Protein AF-A0A9E1IS48-F1 (afdb_monomer)

Mean predicted aligned error: 17.87 Å

Foldseek 3Di:
DDDDDDDDDDPPPPPDDDDDDDPVVVCVVPPPDPPPPPPCDPPNDDDDDDPVRDPDDPVPDDPVLVVVCVVCVVVVHHDDDDDD

Radius of gyration: 27.85 Å; Cα contacts (8 Å, |Δi|>4): 13; chains: 1; bounding box: 50×60×55 Å

Sequence (84 aa):
MKKLGKKSPAEKGDNKRSEGGAKGWLKRLFSSAPKQTTAHRNGDEPLVFSRSEHPISRRQMSRNAVKVLNRLNQAGYESFLVGG

Solvent-accessible surface area (backbone atoms only — not comparable to full-atom values): 6134 Å² total; per-residue (Å²): 134,88,85,83,81,86,81,78,80,82,87,78,80,80,82,72,83,85,82,86,69,97,56,69,61,58,56,62,71,71,46,79,66,78,74,76,72,72,78,65,54,99,79,68,67,83,87,80,74,54,82,88,70,43,94,71,55,78,86,80,47,57,71,66,58,55,51,52,44,52,51,38,44,74,72,74,39,92,68,81,88,75,86,134

Secondary structure (DSSP, 8-state):
-------PPP----------SSSHHHHHHS-----------TT-S-----TTT-S--GGGS-HHHHHHHHHHHHTT--------

Structure (mmCIF, N/CA/C/O backbone):
data_AF-A0A9E1IS48-F1
#
_entry.id   AF-A0A9E1IS48-F1
#
loop_
_atom_site.group_PDB
_atom_site.id
_atom_site.type_symbol
_atom_site.label_atom_id
_atom_site.label_alt_id
_atom_site.label_comp_id
_atom_site.label_asym_id
_atom_site.label_entity_id
_atom_site.label_seq_id
_atom_site.pdbx_PDB_ins_code
_atom_site.Cartn_x
_atom_site.Cartn_y
_atom_site.Cartn_z
_atom_site.occupancy
_atom_site.B_iso_or_equiv
_atom_site.auth_seq_id
_atom_site.auth_comp_id
_atom_site.auth_asym_id
_atom_site.auth_atom_id
_atom_site.pdbx_PDB_model_num
ATOM 1 N N . MET A 1 1 ? 28.942 47.319 -20.365 1.00 48.19 1 MET A N 1
ATOM 2 C CA . MET A 1 1 ? 30.112 47.509 -19.478 1.00 48.19 1 MET A CA 1
ATOM 3 C C . MET A 1 1 ? 29.760 47.144 -18.042 1.00 48.19 1 MET A C 1
ATOM 5 O O . MET A 1 1 ? 28.621 47.311 -17.631 1.00 48.19 1 MET A O 1
ATOM 9 N N . LYS A 1 2 ? 30.740 46.588 -17.325 1.00 51.81 2 LYS A N 1
ATOM 10 C CA . LYS A 1 2 ? 30.648 45.976 -15.993 1.00 51.81 2 LYS A CA 1
ATOM 11 C C . LYS A 1 2 ? 30.287 47.017 -14.923 1.00 51.81 2 LYS A C 1
ATOM 13 O O . LYS A 1 2 ? 31.013 47.996 -14.783 1.00 51.81 2 LYS A O 1
ATOM 18 N N . LYS A 1 3 ? 29.251 46.775 -14.112 1.00 51.88 3 LYS A N 1
ATOM 19 C CA . LYS A 1 3 ? 29.173 47.366 -12.767 1.00 51.88 3 LYS A CA 1
ATOM 20 C C . LYS A 1 3 ? 29.468 46.294 -11.725 1.00 51.88 3 LYS A C 1
ATOM 22 O O . LYS A 1 3 ? 28.683 45.391 -11.464 1.00 51.88 3 LYS A O 1
ATOM 27 N N . LEU A 1 4 ? 30.694 46.418 -11.232 1.00 57.44 4 LEU A N 1
ATOM 28 C CA . LEU A 1 4 ? 31.310 45.758 -10.094 1.00 57.44 4 LEU A CA 1
ATOM 29 C C . LEU A 1 4 ? 30.641 46.199 -8.783 1.00 57.44 4 LEU A C 1
ATOM 31 O O . LEU A 1 4 ? 30.163 47.328 -8.688 1.00 57.44 4 LEU A O 1
ATOM 35 N N . GLY A 1 5 ? 30.731 45.345 -7.760 1.00 50.09 5 GLY A N 1
ATOM 36 C CA . GLY A 1 5 ? 30.710 45.785 -6.360 1.00 50.09 5 GLY A CA 1
ATOM 37 C C . GLY A 1 5 ? 29.670 45.114 -5.469 1.00 50.09 5 GLY A C 1
ATOM 38 O O . GLY A 1 5 ? 28.767 45.778 -4.970 1.00 50.09 5 GLY A O 1
ATOM 39 N N . LYS A 1 6 ? 29.823 43.808 -5.217 1.00 54.44 6 LYS A N 1
ATOM 40 C CA . LYS A 1 6 ? 29.174 43.129 -4.087 1.00 54.44 6 LYS A CA 1
ATOM 41 C C . LYS A 1 6 ? 29.729 43.729 -2.785 1.00 54.44 6 LYS A C 1
ATOM 43 O O . LYS A 1 6 ? 30.929 43.633 -2.546 1.00 54.44 6 LYS A O 1
ATOM 48 N N . LYS A 1 7 ? 28.887 44.357 -1.958 1.00 52.62 7 LYS A N 1
ATOM 49 C CA . LYS A 1 7 ? 29.241 44.706 -0.572 1.00 52.62 7 LYS A CA 1
ATOM 50 C C . LYS A 1 7 ? 29.017 43.475 0.304 1.00 52.62 7 LYS A C 1
ATOM 52 O O . LYS A 1 7 ? 27.876 43.100 0.552 1.00 52.62 7 LYS A O 1
ATOM 57 N N . SER A 1 8 ? 30.106 42.856 0.743 1.00 59.84 8 SER A N 1
ATOM 58 C CA . SER A 1 8 ? 30.113 41.857 1.813 1.00 59.84 8 SER A CA 1
ATOM 59 C C . SER A 1 8 ? 29.775 42.533 3.147 1.00 59.84 8 SER A C 1
ATOM 61 O O . SER A 1 8 ? 30.441 43.513 3.490 1.00 59.84 8 SER A O 1
ATOM 63 N N . PRO A 1 9 ? 28.781 42.067 3.920 1.00 53.69 9 PRO A N 1
ATOM 64 C CA . PRO A 1 9 ? 28.656 42.472 5.309 1.00 53.69 9 PRO A CA 1
ATOM 65 C C . PRO A 1 9 ? 29.672 41.711 6.166 1.00 53.69 9 PRO A C 1
ATOM 67 O O . PRO A 1 9 ? 29.939 40.529 5.963 1.00 53.69 9 PRO A O 1
ATOM 70 N N . ALA A 1 10 ? 30.265 42.458 7.090 1.00 53.50 10 ALA A N 1
ATOM 71 C CA . ALA A 1 10 ? 31.375 42.086 7.942 1.00 53.50 10 ALA A CA 1
ATOM 72 C C . ALA A 1 10 ? 31.096 40.841 8.798 1.00 53.50 10 ALA A C 1
ATOM 74 O O . ALA A 1 10 ? 30.187 40.828 9.628 1.00 53.50 10 ALA A O 1
ATOM 75 N N . GLU A 1 11 ? 31.954 39.836 8.651 1.00 47.81 11 GLU A N 1
ATOM 76 C CA . GLU A 1 11 ? 32.122 38.761 9.620 1.00 47.81 11 GLU A CA 1
ATOM 77 C C . GLU A 1 11 ? 32.907 39.320 10.814 1.00 47.81 11 GLU A C 1
ATOM 79 O O . GLU A 1 11 ? 34.136 39.367 10.830 1.00 47.81 11 GLU A O 1
ATOM 84 N N . LYS A 1 12 ? 32.178 39.832 11.809 1.00 41.19 12 LYS A N 1
ATOM 85 C CA . LYS A 1 12 ? 32.747 40.206 13.104 1.00 41.19 12 LYS A CA 1
ATOM 86 C C . LYS A 1 12 ? 32.745 38.963 13.992 1.00 41.19 12 LYS A C 1
ATOM 88 O O . LYS A 1 12 ? 31.815 38.727 14.756 1.00 41.19 12 LYS A O 1
ATOM 93 N N . GLY A 1 13 ? 33.767 38.128 13.823 1.00 42.47 13 GLY A N 1
ATOM 94 C CA . GLY A 1 13 ? 34.045 37.003 14.710 1.00 42.47 13 GLY A CA 1
ATOM 95 C C . GLY A 1 13 ? 34.557 37.509 16.057 1.00 42.47 13 GLY A C 1
ATOM 96 O O . GLY A 1 13 ? 35.762 37.655 16.254 1.00 42.47 13 GLY A O 1
ATOM 97 N N . ASP A 1 14 ? 33.640 37.798 16.980 1.00 46.03 14 ASP A N 1
ATOM 98 C CA . ASP A 1 14 ? 33.943 38.093 18.380 1.00 46.03 14 ASP A CA 1
ATOM 99 C C . ASP A 1 14 ? 34.513 36.834 19.067 1.00 46.03 14 ASP A C 1
ATOM 101 O O . ASP A 1 14 ? 33.794 36.048 19.682 1.00 46.03 14 ASP A O 1
ATOM 105 N N . ASN A 1 15 ? 35.831 36.622 18.980 1.00 60.78 15 ASN A N 1
ATOM 106 C CA . ASN A 1 15 ? 36.522 35.602 19.771 1.00 60.78 15 ASN A CA 1
ATOM 107 C C . ASN A 1 15 ? 36.783 36.127 21.191 1.00 60.78 15 ASN A C 1
ATOM 109 O O . ASN A 1 15 ? 37.902 36.514 21.545 1.00 60.78 15 ASN A O 1
ATOM 113 N N . LYS A 1 16 ? 35.735 36.147 22.019 1.00 44.16 16 LYS A N 1
ATOM 114 C CA . LYS A 1 16 ? 35.901 36.267 23.466 1.00 44.16 16 LYS A CA 1
ATOM 115 C C . LYS A 1 16 ? 36.141 34.887 24.069 1.00 44.16 16 LYS A C 1
ATOM 117 O O . LYS A 1 16 ? 35.232 34.079 24.234 1.00 44.16 16 LYS A O 1
ATOM 122 N N . ARG A 1 17 ? 37.402 34.681 24.458 1.00 53.69 17 ARG A N 1
ATOM 123 C CA . ARG A 1 17 ? 37.799 33.848 25.601 1.00 53.69 17 ARG A CA 1
ATOM 124 C C . ARG A 1 17 ? 36.789 34.062 26.730 1.00 53.69 17 ARG A C 1
ATOM 126 O O . ARG A 1 17 ? 36.431 35.219 26.943 1.00 53.69 17 ARG A O 1
ATOM 133 N N . SER A 1 18 ? 36.436 33.009 27.471 1.00 54.69 18 SER A N 1
ATOM 134 C CA . SER A 1 18 ? 36.695 32.968 28.920 1.00 54.69 18 SER A CA 1
ATOM 135 C C . SER A 1 18 ? 35.951 31.825 29.653 1.00 54.69 18 SER A C 1
ATOM 137 O O . SER A 1 18 ? 34.736 31.685 29.556 1.00 54.69 18 SER A O 1
ATOM 139 N N . GLU A 1 19 ? 36.743 31.122 30.466 1.00 44.41 19 GLU A N 1
ATOM 140 C CA . GLU A 1 19 ? 36.462 30.607 31.822 1.00 44.41 19 GLU A CA 1
ATOM 141 C C . GLU A 1 19 ? 35.834 29.224 32.002 1.0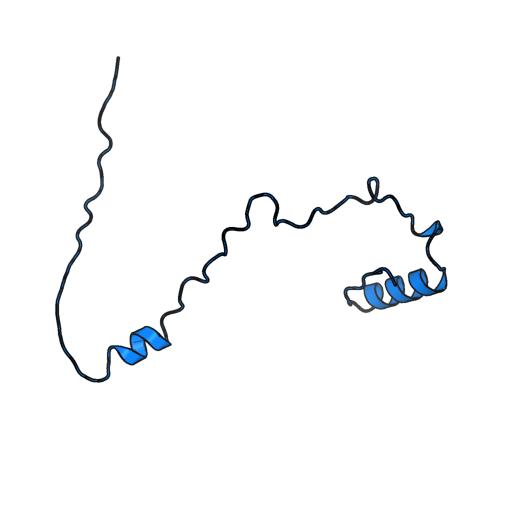0 44.41 19 GLU A C 1
ATOM 143 O O . GLU A 1 19 ? 34.760 28.884 31.509 1.00 44.41 19 GLU A O 1
ATOM 148 N N . GLY A 1 20 ? 36.563 28.422 32.783 1.00 51.62 20 GLY A N 1
ATOM 149 C CA . GLY A 1 20 ? 36.117 27.152 33.314 1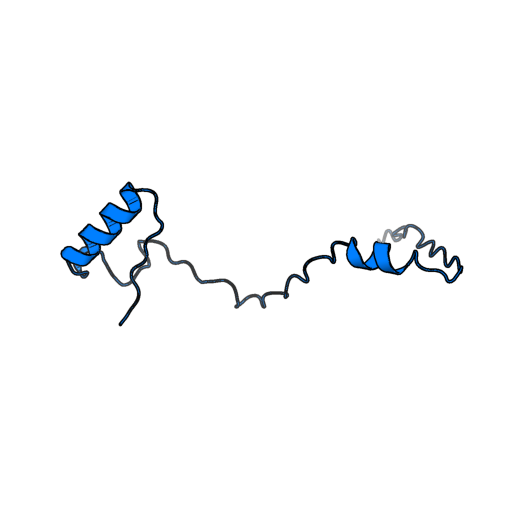.00 51.62 20 GLY A CA 1
ATOM 150 C C . GLY A 1 20 ? 34.998 27.291 34.344 1.00 51.62 20 GLY A C 1
ATOM 151 O O . GLY A 1 20 ? 34.647 28.372 34.812 1.00 51.62 20 GLY A O 1
ATOM 152 N N . GLY A 1 21 ? 34.457 26.131 34.704 1.00 51.94 21 GLY A N 1
ATOM 153 C CA . GLY A 1 21 ? 33.405 25.981 35.699 1.00 51.94 21 GLY A CA 1
ATOM 154 C C . GLY A 1 21 ? 32.073 25.666 35.042 1.00 51.94 21 GLY A C 1
ATOM 155 O O . GLY A 1 21 ? 31.478 26.545 34.436 1.00 51.94 21 GLY A O 1
ATOM 156 N N . ALA A 1 22 ? 31.654 24.398 35.144 1.00 60.72 22 ALA A N 1
ATOM 157 C CA . ALA A 1 22 ? 30.291 23.838 35.192 1.00 60.72 22 ALA A CA 1
ATOM 158 C C . ALA A 1 22 ? 29.109 24.521 34.447 1.00 60.72 22 ALA A C 1
ATOM 160 O O . ALA A 1 22 ? 27.961 24.184 34.699 1.00 60.72 22 ALA A O 1
ATOM 161 N N . LYS A 1 23 ? 29.331 25.431 33.499 1.00 60.50 23 LYS A N 1
ATOM 162 C CA . LYS A 1 23 ? 28.307 26.215 32.788 1.00 60.50 23 LYS A CA 1
ATOM 163 C C . LYS A 1 23 ? 28.365 25.984 31.277 1.00 60.50 23 LYS A C 1
ATOM 165 O O . LYS A 1 23 ? 27.364 26.138 30.585 1.00 60.50 23 LYS A O 1
ATOM 170 N N . GLY A 1 24 ? 29.509 25.524 30.763 1.00 61.56 24 GLY A N 1
ATOM 171 C CA . GLY A 1 24 ? 29.661 25.113 29.364 1.00 61.56 24 GLY A CA 1
ATOM 172 C C . GLY A 1 24 ? 28.950 23.797 29.015 1.00 61.56 24 GLY A C 1
ATOM 173 O O . GLY A 1 24 ? 28.576 23.603 27.860 1.00 61.56 24 GLY A O 1
ATOM 174 N N . TRP A 1 25 ? 28.720 22.904 29.990 1.00 68.88 25 TRP A N 1
ATOM 175 C CA . TRP A 1 25 ? 28.062 21.609 29.745 1.00 68.88 25 TRP A CA 1
ATOM 176 C C . TRP A 1 25 ? 26.553 21.752 29.517 1.00 68.88 25 TRP A C 1
ATOM 178 O O . TRP A 1 25 ? 26.037 21.163 28.570 1.00 68.88 25 TRP A O 1
ATOM 188 N N . LEU A 1 26 ? 25.859 22.599 30.293 1.00 70.25 26 LEU A N 1
ATOM 189 C CA . LEU A 1 26 ? 24.423 22.833 30.089 1.00 70.25 26 LEU A CA 1
ATOM 190 C C . LEU A 1 26 ? 24.139 23.429 28.710 1.00 70.25 26 LEU A C 1
ATOM 192 O O . LEU A 1 26 ? 23.176 23.031 28.058 1.00 70.25 26 LEU A O 1
ATOM 196 N N . LYS A 1 27 ? 25.006 24.330 28.224 1.00 62.19 27 LYS A N 1
ATOM 197 C CA . LYS A 1 27 ? 24.831 24.933 26.898 1.00 62.19 27 LYS A CA 1
ATOM 198 C C . LYS A 1 27 ? 24.943 23.894 25.784 1.00 62.19 27 LYS A C 1
ATOM 200 O O . LYS A 1 27 ? 24.252 24.028 24.788 1.00 62.19 27 LYS A O 1
ATOM 205 N N . ARG A 1 28 ? 25.757 22.847 25.954 1.00 65.00 28 ARG A N 1
ATOM 206 C CA . ARG A 1 28 ? 25.909 21.744 24.986 1.00 65.00 28 ARG A CA 1
ATOM 207 C C . ARG A 1 28 ? 24.791 20.703 25.084 1.00 65.00 28 ARG A C 1
ATOM 209 O O . ARG A 1 28 ? 24.464 20.110 24.067 1.00 65.00 28 ARG A O 1
ATOM 216 N N . LEU A 1 29 ? 24.196 20.520 26.264 1.00 70.69 29 LEU A N 1
ATOM 217 C CA . LEU A 1 29 ? 23.056 19.617 26.469 1.00 70.69 29 LEU A CA 1
ATOM 218 C C . LEU A 1 29 ? 21.735 20.173 25.932 1.00 70.69 29 LEU A C 1
ATOM 220 O O . LEU A 1 29 ? 20.948 19.423 25.371 1.00 70.69 29 LEU A O 1
ATOM 224 N N . PHE A 1 30 ? 21.499 21.476 26.079 1.00 72.94 30 PHE A N 1
ATOM 225 C CA . PHE A 1 30 ? 20.289 22.126 25.563 1.00 72.94 30 PHE A CA 1
ATOM 226 C C . PHE A 1 30 ? 20.482 22.784 24.193 1.00 72.94 30 PHE A C 1
ATOM 228 O O . PHE A 1 30 ? 19.547 23.377 23.655 1.00 72.94 30 PHE A O 1
ATOM 235 N N . SER A 1 31 ? 21.673 22.674 23.597 1.00 69.06 31 SER A N 1
ATOM 236 C CA . SER A 1 31 ? 21.841 23.042 22.194 1.00 69.06 31 SER A CA 1
ATOM 237 C C . SER A 1 31 ? 21.152 21.988 21.345 1.00 69.06 31 SER A C 1
ATOM 239 O O . SER A 1 31 ? 21.685 20.897 21.150 1.00 69.06 31 SER A O 1
ATOM 241 N N . SER A 1 32 ? 19.970 22.334 20.836 1.00 70.06 32 SER A N 1
ATOM 242 C CA . SER A 1 32 ? 19.370 21.660 19.689 1.00 70.06 32 SER A CA 1
ATOM 243 C C . SER A 1 32 ? 20.384 21.721 18.551 1.00 70.06 32 SER A C 1
ATOM 245 O O . SER A 1 32 ? 20.552 22.751 17.895 1.00 70.06 32 SER A O 1
ATOM 247 N N . ALA A 1 33 ? 21.153 20.645 18.398 1.00 62.72 33 ALA A N 1
ATOM 248 C CA . ALA A 1 33 ? 22.026 20.480 17.258 1.00 62.72 33 ALA A CA 1
ATOM 249 C C . ALA A 1 33 ? 21.132 20.535 16.013 1.00 62.72 33 ALA A C 1
ATOM 251 O O . ALA A 1 33 ? 20.109 19.840 15.989 1.00 62.72 33 ALA A O 1
ATOM 252 N N . PRO A 1 34 ? 21.464 21.345 14.990 1.00 62.78 34 PRO A N 1
ATOM 253 C CA . PRO A 1 34 ? 20.756 21.263 13.727 1.00 62.78 34 PRO A CA 1
ATOM 254 C C . PRO A 1 34 ? 20.854 19.812 13.273 1.00 62.78 34 PRO A C 1
ATOM 256 O O . PRO A 1 34 ? 21.952 19.283 13.088 1.00 62.78 34 PRO A O 1
ATOM 259 N N . LYS A 1 35 ? 19.691 19.158 13.198 1.00 54.78 35 LYS A N 1
ATOM 260 C CA . LYS A 1 35 ? 19.520 17.810 12.673 1.00 54.78 35 LYS A CA 1
ATOM 261 C C . LYS A 1 35 ? 20.294 17.799 11.366 1.00 54.78 35 LYS A C 1
ATOM 263 O O . LYS A 1 35 ? 19.927 18.538 10.454 1.00 54.78 35 LYS A O 1
ATOM 268 N N . GLN A 1 36 ? 21.419 17.085 11.332 1.00 58.22 36 GLN A N 1
ATOM 269 C CA . GLN A 1 36 ? 22.200 16.937 10.117 1.00 58.22 36 GLN A CA 1
ATOM 270 C C . GLN A 1 36 ? 21.241 16.304 9.120 1.00 58.22 36 GLN A C 1
ATOM 272 O O . GLN A 1 36 ? 20.941 15.117 9.208 1.00 58.22 36 GLN A O 1
ATOM 277 N N . THR A 1 37 ? 20.662 17.127 8.248 1.00 57.09 37 THR A N 1
ATOM 278 C CA . THR A 1 37 ? 19.964 16.672 7.063 1.00 57.09 37 THR A CA 1
ATOM 279 C C . THR A 1 37 ? 21.046 15.966 6.284 1.00 57.09 37 THR A C 1
ATOM 281 O O . THR A 1 37 ? 21.880 16.616 5.652 1.00 57.09 37 THR A O 1
ATOM 284 N N . THR A 1 38 ? 21.113 14.645 6.444 1.00 60.56 38 THR A N 1
ATOM 285 C CA . THR A 1 38 ? 21.817 13.770 5.521 1.00 60.56 38 THR A CA 1
ATOM 286 C C . THR A 1 38 ? 21.396 14.260 4.156 1.00 60.56 38 THR A C 1
ATOM 288 O O . THR A 1 38 ? 20.207 14.232 3.845 1.00 60.56 38 THR A O 1
ATOM 291 N N . ALA A 1 39 ? 22.330 14.864 3.424 1.00 57.00 39 ALA A N 1
ATOM 292 C CA . ALA A 1 39 ? 22.075 15.322 2.078 1.00 57.00 39 ALA A CA 1
ATOM 293 C C . ALA A 1 39 ? 21.692 14.065 1.299 1.00 57.00 39 ALA A C 1
ATOM 295 O O . ALA A 1 39 ? 22.570 13.295 0.911 1.00 57.00 39 ALA A O 1
ATOM 296 N N . HIS A 1 40 ? 20.384 13.809 1.196 1.00 57.03 40 HIS A N 1
ATOM 297 C CA . HIS A 1 40 ? 19.827 12.773 0.353 1.00 57.03 40 HIS A CA 1
ATOM 298 C C . HIS A 1 40 ? 20.438 13.058 -1.008 1.00 57.03 40 HIS A C 1
ATOM 300 O O . HIS A 1 40 ? 20.294 14.166 -1.540 1.00 57.03 40 HIS A O 1
ATOM 306 N N . ARG A 1 41 ? 21.245 12.123 -1.523 1.00 66.62 41 ARG A N 1
ATOM 307 C CA . ARG A 1 41 ? 21.716 12.258 -2.900 1.00 66.62 41 ARG A CA 1
ATOM 308 C C . ARG A 1 41 ? 20.445 12.405 -3.730 1.00 66.62 41 ARG A C 1
ATOM 310 O O . ARG A 1 41 ? 19.443 11.793 -3.386 1.00 66.62 41 ARG A O 1
ATOM 317 N N . ASN A 1 42 ? 20.450 13.185 -4.807 1.00 63.25 42 ASN A N 1
ATOM 318 C CA . ASN A 1 42 ? 19.250 13.420 -5.632 1.00 63.25 42 ASN A CA 1
ATOM 319 C C . ASN A 1 42 ? 18.576 12.128 -6.190 1.00 63.25 42 ASN A C 1
ATOM 321 O O . ASN A 1 42 ? 17.628 12.232 -6.956 1.00 63.25 42 ASN A O 1
ATOM 325 N N . GLY A 1 43 ? 19.059 10.923 -5.846 1.00 67.38 43 GLY A N 1
ATOM 326 C CA . GLY A 1 43 ? 18.428 9.622 -6.086 1.00 67.38 43 GLY A CA 1
ATOM 327 C C . GLY A 1 43 ? 17.966 8.850 -4.833 1.00 67.38 43 GLY A C 1
ATOM 328 O O . GLY A 1 43 ? 17.628 7.683 -4.974 1.00 67.38 43 GLY A O 1
ATOM 329 N N . ASP A 1 44 ? 17.961 9.445 -3.635 1.00 76.44 44 ASP A N 1
ATOM 330 C CA . ASP A 1 44 ? 17.485 8.812 -2.385 1.00 76.44 44 ASP A CA 1
ATOM 331 C C . ASP A 1 44 ? 16.018 9.155 -2.053 1.00 76.44 44 ASP A C 1
ATOM 333 O O . ASP A 1 44 ? 15.502 8.739 -1.013 1.00 76.44 44 ASP A O 1
ATOM 337 N N . GLU A 1 45 ? 15.333 9.931 -2.898 1.00 85.31 45 GLU A N 1
ATOM 338 C CA . GLU A 1 45 ? 13.902 10.178 -2.726 1.00 85.31 45 GLU A CA 1
ATOM 339 C C . GLU A 1 45 ? 13.083 8.992 -3.255 1.00 85.31 45 GLU A C 1
ATOM 341 O O . GLU A 1 45 ? 13.372 8.464 -4.334 1.00 85.31 45 GLU A O 1
ATOM 346 N N . PRO A 1 46 ? 12.052 8.549 -2.515 1.00 86.50 46 PRO A N 1
ATOM 347 C CA . PRO A 1 46 ? 11.207 7.458 -2.964 1.00 86.50 46 PRO A CA 1
ATOM 348 C C . PRO A 1 46 ? 10.463 7.864 -4.237 1.00 86.50 46 PRO A C 1
ATOM 350 O O . PRO A 1 46 ? 9.776 8.885 -4.281 1.00 86.50 46 PRO A O 1
ATOM 353 N N . LEU A 1 47 ? 10.559 7.030 -5.270 1.00 88.81 47 LEU A N 1
ATOM 354 C CA . LEU A 1 47 ? 9.804 7.226 -6.499 1.00 88.81 47 LEU A CA 1
ATOM 355 C C . LEU A 1 47 ? 8.332 6.869 -6.258 1.00 88.81 47 LEU A C 1
ATOM 357 O O . LEU A 1 47 ? 7.982 5.703 -6.067 1.00 88.81 47 LEU A O 1
ATOM 361 N N . VAL A 1 48 ? 7.466 7.880 -6.264 1.00 90.31 48 VAL A N 1
ATOM 362 C CA . VAL A 1 48 ? 6.023 7.710 -6.070 1.00 90.31 48 VAL A CA 1
ATOM 363 C C . VAL A 1 48 ? 5.325 7.709 -7.424 1.00 90.31 48 VAL A C 1
ATOM 365 O O . VAL A 1 48 ? 5.243 8.735 -8.094 1.00 90.31 48 VAL A O 1
ATOM 368 N N . PHE A 1 49 ? 4.786 6.558 -7.814 1.00 90.19 49 PHE A N 1
ATOM 369 C CA . PHE A 1 49 ? 4.012 6.425 -9.047 1.00 90.19 49 PHE A CA 1
ATOM 370 C C . PHE 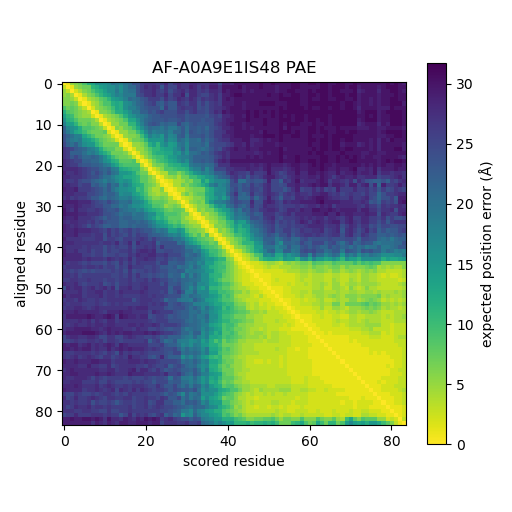A 1 49 ? 2.550 6.814 -8.841 1.00 90.19 49 PHE A C 1
ATOM 372 O O . PHE A 1 49 ? 1.912 6.410 -7.862 1.00 90.19 49 PHE A O 1
ATOM 379 N N . SER A 1 50 ? 1.975 7.519 -9.815 1.00 92.38 50 SER A N 1
ATOM 380 C CA . SER A 1 50 ? 0.533 7.750 -9.854 1.00 92.38 50 SER A CA 1
ATOM 381 C C . SER A 1 50 ? -0.235 6.439 -10.083 1.00 92.38 50 SER A C 1
ATOM 383 O O . SER A 1 50 ? 0.327 5.387 -10.408 1.00 92.38 50 SER A O 1
ATOM 385 N N . ARG A 1 51 ? -1.564 6.469 -9.925 1.00 88.06 51 ARG A N 1
ATOM 386 C CA . ARG A 1 51 ? -2.386 5.263 -10.107 1.00 88.06 51 ARG A CA 1
ATOM 387 C C . ARG A 1 51 ? -2.369 4.736 -11.547 1.00 88.06 51 ARG A C 1
ATOM 389 O O . ARG A 1 51 ? -2.509 3.531 -11.728 1.00 88.06 51 ARG A O 1
ATOM 396 N N . SER A 1 52 ? -2.237 5.615 -12.539 1.00 90.69 52 SER A N 1
ATOM 397 C CA . SER A 1 52 ? -2.150 5.255 -13.961 1.00 90.69 52 SER A CA 1
ATOM 398 C C . SER A 1 52 ? -0.835 4.571 -14.320 1.00 90.69 52 SER A C 1
ATOM 400 O O . SER A 1 52 ? -0.817 3.732 -15.211 1.00 90.69 52 SER A O 1
ATOM 402 N N . GLU A 1 53 ? 0.246 4.912 -13.620 1.00 93.12 53 GLU A N 1
ATOM 403 C CA . GLU A 1 53 ? 1.588 4.366 -13.859 1.00 93.12 53 GLU A CA 1
ATOM 404 C C . GLU A 1 53 ? 1.847 3.081 -13.062 1.00 93.12 53 GLU A C 1
ATOM 406 O O . GLU A 1 53 ? 2.827 2.383 -13.306 1.00 93.12 53 GLU A O 1
ATOM 411 N N . HIS A 1 54 ? 0.972 2.744 -12.110 1.00 89.75 54 HIS A N 1
ATOM 412 C CA . HIS A 1 54 ? 1.099 1.515 -11.339 1.00 89.75 54 HIS A CA 1
ATOM 413 C C . HIS A 1 54 ? 0.848 0.283 -12.229 1.00 89.75 54 HIS A C 1
ATOM 415 O O . HIS A 1 54 ? -0.262 0.125 -12.744 1.00 89.75 54 HIS A O 1
ATOM 421 N N . PRO A 1 55 ? 1.812 -0.653 -12.339 1.00 88.81 55 PRO A N 1
ATOM 422 C CA . PRO A 1 55 ? 1.685 -1.841 -13.190 1.00 88.81 55 PRO A CA 1
ATOM 423 C C . PRO A 1 55 ? 0.633 -2.838 -12.683 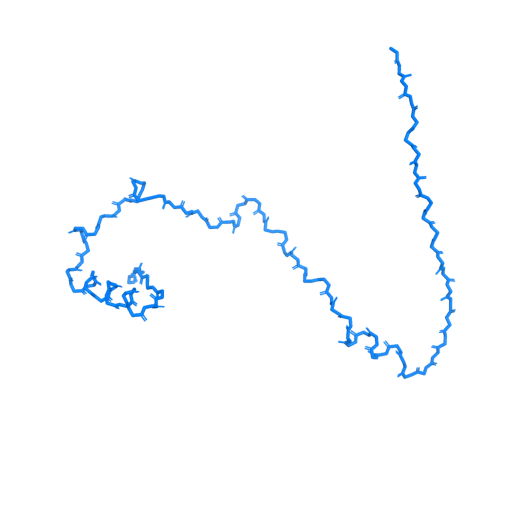1.00 88.81 55 PRO A C 1
ATOM 425 O O . PRO A 1 55 ? 0.201 -3.721 -13.422 1.00 88.81 55 PRO A O 1
ATOM 428 N N . ILE A 1 56 ? 0.221 -2.709 -11.418 1.00 88.31 56 ILE A N 1
ATOM 429 C CA . ILE A 1 56 ? -0.748 -3.588 -10.768 1.00 88.31 56 ILE A CA 1
ATOM 430 C C . ILE A 1 56 ? -2.059 -2.860 -10.467 1.00 88.31 56 ILE A C 1
ATOM 432 O O . ILE A 1 56 ? -2.114 -1.791 -9.855 1.00 88.31 56 ILE A O 1
ATOM 436 N N . SER A 1 57 ? -3.160 -3.490 -10.861 1.00 89.00 57 SER A N 1
ATOM 437 C CA . SER A 1 57 ? -4.515 -3.046 -10.561 1.00 89.00 57 SER A CA 1
ATOM 438 C C . SER A 1 57 ? -5.082 -3.764 -9.338 1.00 89.00 57 SER A C 1
ATOM 440 O O . SER A 1 57 ? -4.845 -4.949 -9.119 1.00 89.00 57 SER A O 1
ATOM 442 N N . ARG A 1 58 ? -5.977 -3.089 -8.604 1.00 89.00 58 ARG A N 1
ATOM 443 C CA . ARG A 1 58 ? -6.798 -3.706 -7.544 1.00 89.00 58 ARG A CA 1
ATOM 444 C C . ARG A 1 58 ? -7.591 -4.929 -8.018 1.00 89.00 58 ARG A C 1
ATOM 446 O O . ARG A 1 58 ? -7.913 -5.779 -7.201 1.00 89.00 58 ARG A O 1
ATOM 453 N N . ARG A 1 59 ? -7.906 -5.027 -9.317 1.00 89.62 59 ARG A N 1
ATOM 454 C CA . ARG A 1 59 ? -8.584 -6.202 -9.900 1.00 89.62 59 ARG A CA 1
ATOM 455 C C . ARG A 1 59 ? -7.704 -7.456 -9.906 1.00 89.62 59 ARG A C 1
ATOM 457 O O . ARG A 1 59 ? -8.243 -8.552 -9.919 1.00 89.62 59 ARG A O 1
ATOM 464 N N . GLN A 1 60 ? -6.383 -7.286 -9.903 1.00 91.94 60 GLN A N 1
ATOM 465 C CA . GLN A 1 60 ? -5.405 -8.378 -9.876 1.00 91.94 60 GLN A CA 1
ATOM 466 C C . GLN A 1 60 ? -5.038 -8.791 -8.440 1.00 91.94 60 GLN A C 1
ATOM 468 O O . GLN A 1 60 ? -4.384 -9.807 -8.238 1.00 91.94 60 GLN A O 1
ATOM 473 N N . MET A 1 61 ? -5.455 -8.018 -7.434 1.00 91.00 61 MET A N 1
ATOM 474 C CA . MET A 1 61 ? -5.246 -8.333 -6.022 1.00 91.00 61 MET A CA 1
ATOM 475 C C . MET A 1 61 ? -6.323 -9.294 -5.507 1.00 91.00 61 MET A C 1
ATOM 477 O O . MET A 1 61 ? -7.472 -9.264 -5.948 1.00 91.00 61 MET A O 1
ATOM 481 N N . SER A 1 62 ? -5.982 -10.093 -4.491 1.00 93.44 62 SER A N 1
ATOM 482 C CA . SER A 1 62 ? -6.968 -10.911 -3.777 1.00 93.44 62 SER A CA 1
ATOM 483 C C . SER A 1 62 ? -8.102 -10.047 -3.214 1.00 93.44 62 SER A C 1
ATOM 485 O O . SER A 1 62 ? -7.873 -9.031 -2.550 1.00 93.44 62 SER A O 1
ATOM 487 N N . ARG A 1 63 ? -9.348 -10.493 -3.411 1.00 94.69 63 ARG A N 1
ATOM 488 C CA . ARG A 1 63 ? -10.550 -9.802 -2.916 1.00 94.69 63 ARG A CA 1
ATOM 489 C C . ARG A 1 63 ? -10.538 -9.621 -1.396 1.00 94.69 63 ARG A C 1
ATOM 491 O O . ARG A 1 63 ? -11.030 -8.610 -0.894 1.00 94.69 63 ARG A O 1
ATOM 498 N N . ASN A 1 64 ? -9.946 -10.570 -0.672 1.00 95.88 64 ASN A N 1
ATOM 499 C CA . ASN A 1 64 ? -9.818 -10.497 0.781 1.00 95.88 64 ASN A CA 1
ATOM 500 C C . ASN A 1 64 ? -8.825 -9.406 1.195 1.00 95.88 64 ASN A C 1
ATOM 502 O O . ASN A 1 64 ? -9.143 -8.609 2.075 1.00 95.88 64 ASN A O 1
ATOM 506 N N . ALA A 1 65 ? -7.682 -9.304 0.511 1.00 95.06 65 ALA A N 1
ATOM 507 C CA . ALA A 1 65 ? -6.689 -8.262 0.774 1.00 95.06 65 ALA A CA 1
ATOM 508 C C . ALA A 1 65 ? -7.271 -6.861 0.531 1.00 95.06 65 ALA A C 1
ATOM 510 O O . ALA A 1 65 ? -7.192 -5.998 1.402 1.00 95.06 65 ALA A O 1
ATOM 511 N N . VAL A 1 66 ? -7.958 -6.656 -0.599 1.00 95.50 66 VAL A N 1
ATOM 512 C CA . VAL A 1 66 ? -8.627 -5.377 -0.903 1.00 95.50 66 VAL A CA 1
ATOM 513 C C . VAL A 1 66 ? -9.642 -5.006 0.184 1.00 95.50 66 VAL A C 1
ATOM 515 O O . VAL A 1 66 ? -9.726 -3.846 0.585 1.00 95.50 66 VAL A O 1
ATOM 518 N N . LYS A 1 67 ? -10.395 -5.986 0.700 1.00 96.69 67 LYS A N 1
ATOM 519 C CA . LYS A 1 67 ? -11.362 -5.765 1.782 1.00 96.69 67 LYS A CA 1
ATOM 520 C C . LYS A 1 67 ? -10.683 -5.329 3.084 1.00 96.69 67 LYS A C 1
ATOM 522 O O . LYS A 1 67 ? -11.197 -4.429 3.742 1.00 96.69 67 LYS A O 1
ATOM 527 N N . VAL A 1 68 ? -9.557 -5.943 3.451 1.00 96.88 68 VAL A N 1
ATOM 528 C CA . VAL A 1 68 ? -8.787 -5.575 4.652 1.00 96.88 68 VAL A CA 1
ATOM 529 C C . VAL A 1 68 ? -8.219 -4.162 4.523 1.00 96.88 68 VAL A C 1
ATOM 531 O O . VAL A 1 68 ? -8.472 -3.340 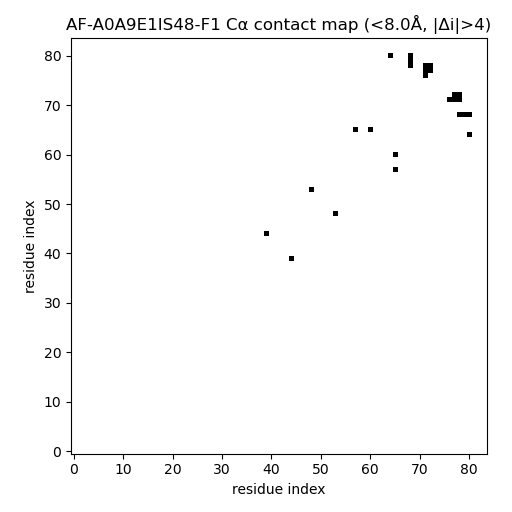5.399 1.00 96.88 68 VAL A O 1
ATOM 534 N N . LEU A 1 69 ? -7.551 -3.847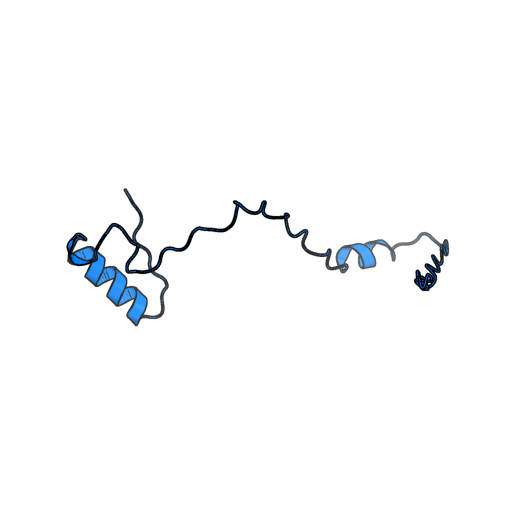 3.406 1.00 96.81 69 LEU A N 1
ATOM 535 C CA . LEU A 1 69 ? -6.991 -2.513 3.149 1.00 96.81 69 LEU A CA 1
ATOM 536 C C . LEU A 1 69 ? -8.067 -1.421 3.237 1.00 96.81 69 LEU A C 1
ATOM 538 O O . LEU A 1 69 ? -7.885 -0.405 3.900 1.00 96.81 69 LEU A O 1
ATOM 542 N N . ASN A 1 70 ? -9.230 -1.650 2.619 1.00 97.00 70 ASN A N 1
ATOM 543 C CA . ASN A 1 70 ? -10.329 -0.685 2.662 1.00 97.00 70 ASN A CA 1
ATOM 544 C C . ASN A 1 70 ? -10.875 -0.482 4.083 1.00 97.00 70 ASN A C 1
ATOM 546 O O . ASN A 1 70 ? -11.198 0.644 4.445 1.00 97.00 70 ASN A O 1
ATOM 550 N N . ARG A 1 71 ? -10.976 -1.549 4.888 1.00 98.25 71 ARG A N 1
ATOM 551 C CA . ARG A 1 71 ? -11.445 -1.460 6.281 1.00 98.25 71 ARG A CA 1
ATOM 552 C C . ARG A 1 71 ? -10.475 -0.683 7.165 1.00 98.25 71 ARG A C 1
ATOM 554 O O . ARG A 1 71 ? -10.923 0.141 7.950 1.00 98.25 71 ARG A O 1
ATOM 561 N N . LEU A 1 72 ? -9.174 -0.928 7.019 1.00 98.38 72 LEU A N 1
ATOM 562 C CA . LEU A 1 72 ? -8.146 -0.203 7.765 1.00 98.38 72 LEU A CA 1
ATOM 563 C C . LEU A 1 72 ? -8.154 1.286 7.411 1.00 98.38 72 LEU A C 1
ATOM 565 O O . LEU A 1 72 ? -8.208 2.119 8.309 1.00 98.38 72 LEU A O 1
ATOM 569 N N . ASN A 1 73 ? -8.221 1.606 6.117 1.00 97.31 73 ASN A N 1
ATOM 570 C CA . ASN A 1 73 ? -8.309 2.987 5.649 1.00 97.31 73 ASN A CA 1
ATOM 571 C C . ASN A 1 73 ? -9.567 3.700 6.190 1.00 97.31 73 ASN A C 1
ATOM 573 O O . ASN A 1 73 ? -9.481 4.800 6.723 1.00 97.31 73 ASN A O 1
ATOM 577 N N . GLN A 1 74 ? -10.733 3.042 6.157 1.00 98.31 74 GLN A N 1
ATOM 578 C CA . GLN A 1 74 ? -11.978 3.594 6.720 1.00 98.31 74 GLN A CA 1
ATOM 579 C C . GLN A 1 74 ? -11.921 3.815 8.237 1.00 98.31 74 GLN A C 1
ATOM 581 O O . GLN A 1 74 ? -12.586 4.713 8.743 1.00 98.31 74 GLN A O 1
ATOM 586 N N . ALA A 1 75 ? -11.140 3.013 8.958 1.00 98.38 75 ALA A N 1
ATOM 587 C CA . ALA A 1 75 ? -10.924 3.172 10.392 1.00 98.38 75 ALA A CA 1
ATOM 588 C C . ALA A 1 75 ? -9.843 4.221 10.732 1.00 98.38 75 ALA A C 1
ATOM 590 O O . ALA A 1 75 ? -9.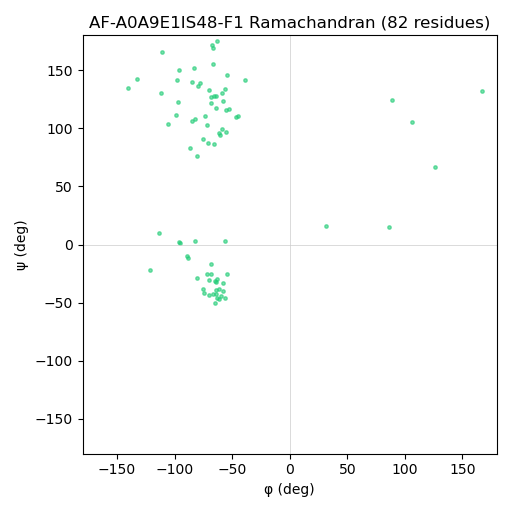544 4.420 11.906 1.00 98.38 75 ALA A O 1
ATOM 591 N N . GLY A 1 76 ? -9.274 4.902 9.729 1.00 98.38 76 GLY A N 1
ATOM 592 C CA . GLY A 1 76 ? -8.272 5.954 9.915 1.00 98.38 76 GLY A CA 1
ATOM 593 C C . GLY A 1 76 ? -6.833 5.449 10.013 1.00 98.38 76 GLY A C 1
ATOM 594 O O . GLY A 1 76 ? -5.960 6.197 10.445 1.00 98.38 76 GLY A O 1
ATOM 595 N N . TYR A 1 77 ? -6.569 4.200 9.618 1.00 98.56 77 TYR A N 1
ATOM 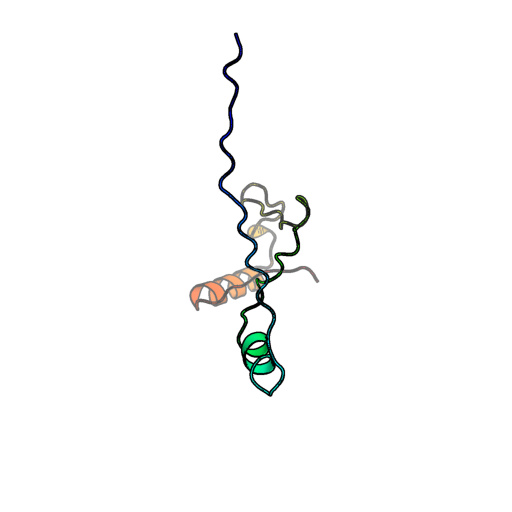596 C CA . TYR A 1 77 ? -5.220 3.642 9.587 1.00 98.56 77 TYR A CA 1
ATOM 597 C C . TYR A 1 77 ? -4.613 3.711 8.189 1.00 98.56 77 TYR A C 1
ATOM 599 O O . TYR A 1 77 ? -5.264 3.411 7.183 1.00 98.56 77 TYR A O 1
ATOM 607 N N . GLU A 1 78 ? -3.317 4.003 8.132 1.00 96.69 78 GLU A N 1
ATOM 608 C CA . GLU A 1 78 ? -2.534 3.791 6.922 1.00 96.69 78 GLU A CA 1
ATOM 609 C C . GLU A 1 78 ? -2.347 2.291 6.684 1.00 96.69 78 GLU A C 1
ATOM 611 O O . GLU A 1 78 ? -2.039 1.520 7.594 1.00 96.69 78 GLU A O 1
ATOM 616 N N . SER A 1 79 ? -2.576 1.856 5.447 1.00 95.44 79 SER A N 1
ATOM 617 C CA . SER A 1 79 ? -2.481 0.448 5.084 1.00 95.44 79 SER A CA 1
ATOM 618 C C . SER A 1 79 ? -1.846 0.292 3.715 1.00 95.44 79 SER A C 1
ATOM 620 O O . SER A 1 79 ? -2.190 0.987 2.757 1.00 95.44 79 SER A O 1
ATOM 622 N N . PHE A 1 80 ? -0.916 -0.653 3.634 1.00 93.88 80 PHE A N 1
ATOM 623 C CA . PHE A 1 80 ? -0.102 -0.897 2.456 1.00 93.88 80 PHE A CA 1
ATOM 624 C C . PHE A 1 80 ? -0.097 -2.390 2.158 1.00 93.88 80 PHE A C 1
ATOM 626 O O . PHE A 1 80 ? -0.094 -3.217 3.070 1.00 93.88 80 PHE A O 1
ATOM 633 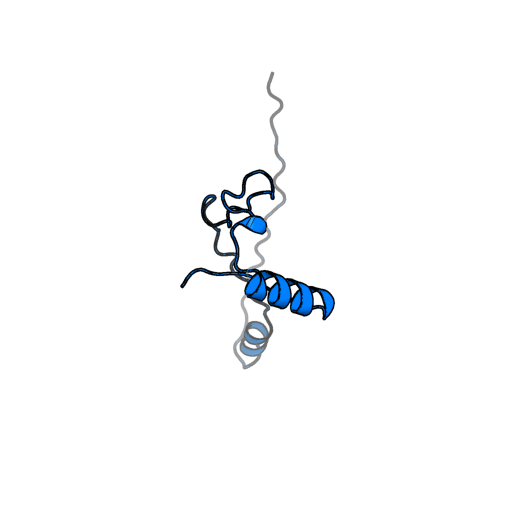N N . LEU A 1 81 ? -0.116 -2.732 0.872 1.00 91.56 81 LEU A N 1
ATOM 634 C CA . LEU A 1 81 ? 0.131 -4.098 0.433 1.00 91.56 81 LEU A CA 1
ATOM 635 C C . LEU A 1 81 ? 1.596 -4.198 0.018 1.00 91.56 81 LEU A C 1
ATOM 637 O O . LEU A 1 81 ? 2.029 -3.455 -0.860 1.00 91.56 81 LEU A O 1
ATOM 641 N N . VAL A 1 82 ? 2.328 -5.114 0.640 1.00 91.19 82 VAL A N 1
ATOM 642 C CA . VAL A 1 82 ? 3.714 -5.448 0.295 1.00 91.19 82 VAL A CA 1
ATOM 643 C C . VAL A 1 82 ? 3.768 -6.853 -0.306 1.00 91.19 82 VAL A C 1
ATOM 645 O O . VAL A 1 82 ? 2.781 -7.591 -0.253 1.00 91.19 82 VAL A O 1
ATOM 648 N N . GLY A 1 83 ? 4.893 -7.195 -0.934 1.00 85.31 83 GLY A N 1
ATOM 649 C CA . GLY A 1 83 ? 5.132 -8.547 -1.444 1.00 85.31 83 GLY A CA 1
ATOM 650 C C . GLY A 1 83 ? 5.176 -9.603 -0.332 1.00 85.31 83 GLY A C 1
ATOM 651 O O . GLY A 1 83 ? 5.097 -9.275 0.852 1.00 85.31 83 GLY A O 1
ATOM 652 N N . GLY A 1 84 ? 5.285 -10.868 -0.740 1.00 70.25 84 GLY A N 1
ATOM 653 C CA . GLY A 1 84 ? 5.673 -11.973 0.142 1.00 70.25 84 GLY A CA 1
ATOM 654 C C . GLY A 1 84 ? 7.181 -12.145 0.167 1.00 70.25 84 GLY A C 1
ATOM 655 O O . GLY A 1 84 ? 7.804 -11.836 -0.875 1.00 70.25 84 GLY A O 1
#

pLDDT: mean 74.34, std 18.66, range [41.19, 98.56]